Protein AF-A0A6I1QNT1-F1 (afdb_monomer)

pLDDT: mean 95.18, std 3.53, range [77.31, 98.0]

Foldseek 3Di:
DWDAFDQGIWDDAQFKIWDWGDDPDIDIDIATLVQWAAAQQKIFGHDPVDTDIDRTPNVVSVVNCVRHVHDHD

Radius of gyration: 11.23 Å; Cα contacts (8 Å, |Δi|>4): 137; chains: 1; bounding box: 26×23×26 Å

Mean predicted aligned error: 2.65 Å

Secondary structure (DSSP, 8-state):
-EEEETTEEEEE-SSEEEEEE-SSS-EEEEEEGGGEEEETTEEEEE-SS-EEEEE--HHHHHHHHHHH-PPB-

Sequence (73 aa):
MTLDFELGKIIVNAHELMIRIDGEQRLTLHAQTDAIQLLGQVLVVTDAQSRFSLKLPEAVIAEISQTTGIPVT

Structure (mmCIF, N/CA/C/O backbone):
data_AF-A0A6I1QNT1-F1
#
_entry.id   AF-A0A6I1QNT1-F1
#
loop_
_atom_site.group_PDB
_atom_site.id
_atom_site.type_symbol
_atom_site.label_atom_id
_atom_site.label_alt_id
_atom_site.label_comp_id
_atom_site.label_asym_id
_atom_site.label_entity_id
_atom_site.label_seq_id
_atom_site.pdbx_PDB_ins_code
_atom_site.Cartn_x
_atom_site.Cartn_y
_atom_site.Cartn_z
_atom_site.occupancy
_atom_site.B_iso_or_equiv
_atom_site.auth_seq_id
_atom_site.auth_comp_id
_atom_site.auth_asym_id
_atom_site.auth_atom_id
_atom_site.pdbx_PDB_model_num
ATOM 1 N N . MET A 1 1 ? -5.845 11.164 -1.106 1.00 94.62 1 MET A N 1
ATOM 2 C CA . MET A 1 1 ? -4.760 11.982 -0.531 1.00 94.62 1 MET A CA 1
ATOM 3 C C . MET A 1 1 ? -3.439 11.656 -1.209 1.00 94.62 1 MET A C 1
ATOM 5 O O . MET A 1 1 ? -3.351 10.625 -1.867 1.00 94.62 1 MET A O 1
ATOM 9 N N . THR A 1 2 ? -2.445 12.530 -1.055 1.00 97.19 2 THR A N 1
ATOM 10 C CA . THR A 1 2 ? -1.090 12.338 -1.586 1.00 97.19 2 THR A CA 1
ATOM 11 C C . THR A 1 2 ? -0.110 12.331 -0.420 1.00 97.19 2 THR A C 1
ATOM 13 O O . THR A 1 2 ? -0.121 13.263 0.378 1.00 97.19 2 THR A O 1
ATOM 16 N N . LEU A 1 3 ? 0.714 11.292 -0.336 1.00 96.62 3 LEU A N 1
ATOM 17 C CA . LEU A 1 3 ? 1.733 11.075 0.683 1.00 96.62 3 LEU A CA 1
ATOM 18 C C . LEU A 1 3 ? 3.102 11.082 0.005 1.00 96.62 3 LEU A C 1
ATOM 20 O O . LEU A 1 3 ? 3.304 10.394 -0.996 1.00 96.62 3 LEU A O 1
ATOM 24 N N . ASP A 1 4 ? 4.036 11.856 0.537 1.00 95.06 4 ASP A N 1
ATOM 25 C CA . ASP A 1 4 ? 5.418 11.855 0.067 1.00 95.06 4 ASP A CA 1
ATOM 26 C C . ASP A 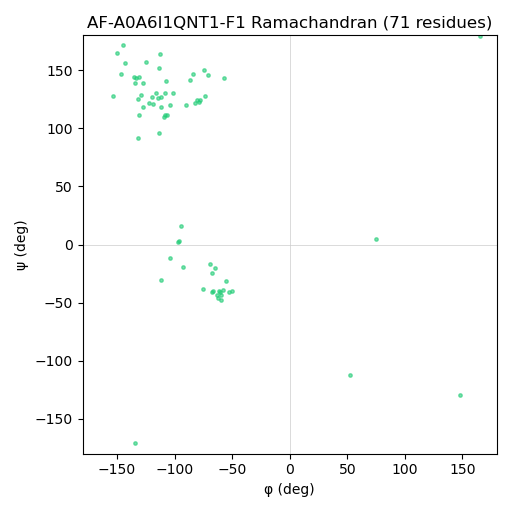1 4 ? 6.218 10.761 0.790 1.00 95.06 4 ASP A C 1
ATOM 28 O O . ASP A 1 4 ? 6.033 10.522 1.985 1.00 95.06 4 ASP A O 1
ATOM 32 N N . PHE A 1 5 ? 7.113 10.090 0.068 1.00 92.94 5 PHE A N 1
ATOM 33 C CA . PHE A 1 5 ? 8.076 9.148 0.636 1.00 92.94 5 PHE A CA 1
ATOM 34 C C . PHE A 1 5 ? 9.402 9.215 -0.133 1.00 92.94 5 PHE A C 1
ATOM 36 O O . PHE A 1 5 ? 9.495 9.867 -1.168 1.00 92.94 5 PHE A O 1
ATOM 43 N N . GLU A 1 6 ? 10.437 8.541 0.371 1.00 92.06 6 GLU A N 1
ATOM 44 C CA . GLU A 1 6 ? 11.815 8.655 -0.134 1.00 92.06 6 GLU A CA 1
ATOM 45 C C . GLU A 1 6 ? 11.949 8.485 -1.658 1.00 92.06 6 GLU A C 1
ATOM 47 O O . GLU A 1 6 ? 12.705 9.219 -2.288 1.00 92.06 6 GLU A O 1
ATOM 52 N N . LEU A 1 7 ? 11.200 7.552 -2.258 1.00 92.69 7 LEU A N 1
ATOM 53 C CA . LEU A 1 7 ? 11.310 7.232 -3.686 1.00 92.69 7 LEU A CA 1
ATOM 54 C C . LEU A 1 7 ? 10.260 7.937 -4.559 1.00 92.69 7 LEU A C 1
ATOM 56 O O . LEU A 1 7 ? 10.215 7.693 -5.764 1.00 92.69 7 LEU A O 1
ATOM 60 N N . GLY A 1 8 ? 9.400 8.782 -3.985 1.00 95.25 8 GLY A N 1
ATOM 61 C CA . GLY A 1 8 ? 8.411 9.541 -4.746 1.00 95.25 8 GLY A CA 1
ATOM 62 C C . GLY A 1 8 ? 7.121 9.799 -3.978 1.00 95.25 8 GLY A C 1
ATOM 63 O O . GLY A 1 8 ? 7.130 10.308 -2.859 1.00 95.25 8 GLY A O 1
ATOM 64 N N . LYS A 1 9 ? 5.978 9.491 -4.600 1.00 97.06 9 LYS A N 1
ATOM 65 C CA . LYS A 1 9 ? 4.653 9.827 -4.056 1.00 97.06 9 LYS A CA 1
ATOM 66 C C . LYS A 1 9 ? 3.708 8.639 -4.068 1.00 97.06 9 LYS A C 1
ATOM 68 O O . LYS A 1 9 ? 3.690 7.863 -5.019 1.00 97.06 9 LYS A O 1
ATOM 73 N N . ILE A 1 10 ? 2.863 8.551 -3.052 1.00 97.44 10 ILE A N 1
ATOM 74 C CA . ILE A 1 10 ? 1.730 7.631 -2.993 1.00 97.44 10 ILE A CA 1
ATOM 75 C C . ILE A 1 10 ? 0.454 8.452 -3.064 1.00 97.44 10 ILE A C 1
ATOM 77 O O . ILE A 1 10 ? 0.264 9.393 -2.301 1.00 97.44 10 ILE A O 1
ATOM 81 N N . ILE A 1 11 ? -0.424 8.105 -3.991 1.00 97.69 11 ILE A N 1
ATOM 82 C CA . ILE A 1 11 ? -1.749 8.695 -4.131 1.00 97.69 11 ILE A CA 1
ATOM 83 C C . ILE A 1 11 ? -2.740 7.600 -3.768 1.00 97.69 11 ILE A C 1
ATOM 85 O O . ILE A 1 11 ? -2.758 6.551 -4.404 1.00 97.69 11 ILE A O 1
ATOM 89 N N . VAL A 1 12 ? -3.533 7.820 -2.726 1.00 97.31 12 VAL A N 1
ATOM 90 C CA . VAL A 1 12 ? -4.439 6.803 -2.182 1.00 97.31 12 VAL A CA 1
ATOM 91 C C . VAL A 1 12 ? -5.814 7.389 -1.905 1.00 97.31 12 VAL A C 1
ATOM 93 O O . VAL A 1 12 ? -5.941 8.517 -1.421 1.00 97.31 12 VAL A O 1
ATOM 96 N N . ASN A 1 13 ? -6.857 6.638 -2.225 1.00 97.38 13 ASN A N 1
ATOM 97 C CA . ASN A 1 13 ? -8.230 6.901 -1.809 1.00 97.38 13 ASN A CA 1
ATOM 98 C C . ASN A 1 13 ? -8.866 5.587 -1.314 1.00 97.38 13 ASN A C 1
ATOM 100 O O . ASN A 1 13 ? -8.168 4.593 -1.137 1.00 97.38 13 ASN A O 1
ATOM 104 N N . ALA A 1 14 ? -10.174 5.579 -1.058 1.00 96.56 14 ALA A N 1
ATOM 105 C CA . ALA A 1 14 ? -10.860 4.392 -0.544 1.00 96.56 14 ALA A CA 1
ATOM 106 C C . ALA A 1 14 ? -10.870 3.191 -1.519 1.00 96.56 14 ALA A C 1
ATOM 108 O O . ALA A 1 14 ? -11.066 2.056 -1.090 1.00 96.56 14 ALA A O 1
ATOM 109 N N . HIS A 1 15 ? -10.668 3.421 -2.818 1.00 96.25 15 HIS A N 1
ATOM 110 C CA . HIS A 1 15 ? -10.825 2.422 -3.880 1.00 96.25 15 HIS A CA 1
ATOM 111 C C . HIS A 1 15 ? -9.507 2.016 -4.540 1.00 96.25 15 HIS A C 1
ATOM 113 O O . HIS A 1 15 ? -9.366 0.885 -4.991 1.00 96.25 15 HIS A O 1
ATOM 119 N N . GLU A 1 16 ? -8.530 2.916 -4.600 1.00 96.12 16 GLU A N 1
ATOM 120 C CA . GLU A 1 16 ? -7.280 2.672 -5.312 1.00 96.12 16 GLU A CA 1
ATOM 121 C C . GLU A 1 16 ? -6.062 3.276 -4.614 1.00 96.12 16 GLU A C 1
ATOM 123 O O . GLU A 1 16 ? -6.137 4.264 -3.872 1.00 96.12 16 GLU A O 1
ATOM 128 N N . LEU A 1 17 ? -4.914 2.677 -4.919 1.00 95.94 17 LEU A N 1
ATOM 129 C CA . LEU A 1 17 ? -3.594 3.114 -4.509 1.00 95.94 17 LEU A CA 1
ATOM 130 C C . LEU A 1 17 ? -2.679 3.177 -5.733 1.00 95.94 17 LEU A C 1
ATOM 132 O O . LEU A 1 17 ? -2.539 2.221 -6.495 1.00 95.94 17 LEU A O 1
ATOM 136 N N . MET A 1 18 ? -2.024 4.318 -5.907 1.00 96.44 18 MET A N 1
ATOM 137 C CA . MET A 1 18 ? -1.043 4.559 -6.952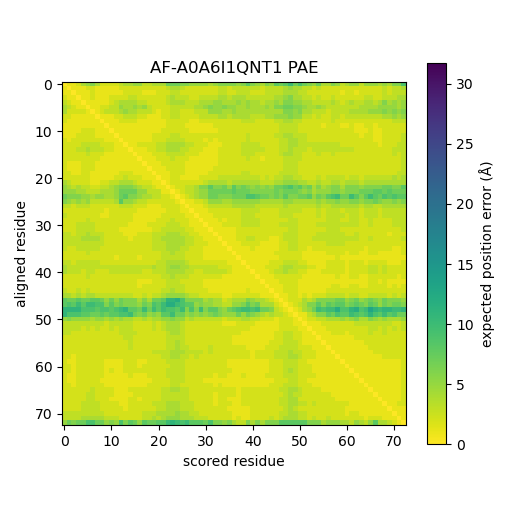 1.00 96.44 18 MET A CA 1
ATOM 138 C C . MET A 1 18 ? 0.288 4.959 -6.318 1.00 96.44 18 MET A C 1
ATOM 140 O O . MET A 1 18 ? 0.371 5.957 -5.607 1.00 96.44 18 MET A O 1
ATOM 144 N N . ILE A 1 19 ? 1.343 4.202 -6.603 1.00 95.88 19 ILE A N 1
ATOM 145 C CA . ILE A 1 19 ? 2.714 4.502 -6.191 1.00 95.88 19 ILE A CA 1
ATOM 146 C C . ILE A 1 19 ? 3.451 5.030 -7.401 1.00 95.88 19 ILE A C 1
ATOM 148 O O . ILE A 1 19 ? 3.611 4.345 -8.410 1.00 95.88 19 ILE A O 1
ATOM 152 N N . ARG A 1 20 ? 3.932 6.253 -7.283 1.00 96.31 20 ARG A N 1
ATOM 153 C CA . ARG A 1 20 ? 4.739 6.894 -8.295 1.00 96.31 20 ARG A CA 1
ATOM 154 C C . ARG A 1 20 ? 6.173 6.954 -7.815 1.00 96.31 20 ARG A C 1
ATOM 156 O O . ARG A 1 20 ? 6.470 7.685 -6.873 1.00 96.31 20 ARG A O 1
ATOM 163 N N . ILE A 1 21 ? 7.029 6.191 -8.479 1.00 95.31 21 ILE A N 1
ATOM 164 C CA . ILE A 1 21 ? 8.465 6.205 -8.231 1.00 95.31 21 ILE A CA 1
ATOM 165 C C . ILE A 1 21 ? 9.078 7.248 -9.159 1.00 95.31 21 ILE A C 1
ATOM 167 O O . ILE A 1 21 ? 8.926 7.175 -10.385 1.00 95.31 21 ILE A O 1
ATOM 171 N N . ASP A 1 22 ? 9.718 8.242 -8.558 1.00 93.81 22 ASP A N 1
ATOM 172 C CA . ASP A 1 22 ? 10.418 9.297 -9.274 1.00 93.81 22 ASP A CA 1
ATOM 173 C C . ASP A 1 22 ? 11.846 8.816 -9.632 1.00 93.81 22 ASP A C 1
ATOM 175 O O . ASP A 1 22 ? 12.460 8.022 -8.920 1.00 93.81 22 ASP A O 1
ATOM 179 N N . GLY A 1 23 ? 12.369 9.254 -10.778 1.00 90.69 23 GLY A N 1
ATOM 180 C CA . GLY A 1 23 ? 13.657 8.818 -11.333 1.00 90.69 23 GLY A CA 1
ATOM 181 C C . GLY A 1 23 ? 13.788 9.218 -12.805 1.00 90.69 23 GLY A C 1
ATOM 182 O O . GLY A 1 23 ? 12.859 9.809 -13.359 1.00 90.69 23 GLY A O 1
ATOM 183 N N . GLU A 1 24 ? 14.915 8.895 -13.455 1.00 92.00 24 GLU A N 1
ATOM 184 C CA . GLU A 1 24 ? 15.095 9.164 -14.899 1.00 92.00 24 GLU A CA 1
ATOM 185 C C . GLU A 1 24 ? 14.018 8.479 -15.746 1.00 92.00 24 GLU A C 1
ATOM 187 O O . GLU A 1 24 ? 13.497 9.059 -16.697 1.00 92.00 24 GLU A O 1
ATOM 192 N N . GLN A 1 25 ? 13.653 7.255 -15.362 1.00 91.25 25 GLN A N 1
ATOM 193 C CA . GLN A 1 25 ? 12.496 6.543 -15.885 1.00 91.25 25 GLN A CA 1
ATOM 194 C C . GLN A 1 25 ? 11.430 6.507 -14.796 1.00 91.25 25 GLN A C 1
ATOM 196 O O . GLN A 1 25 ? 11.594 5.859 -13.762 1.00 91.25 25 GLN A O 1
ATOM 201 N N . ARG A 1 26 ? 10.336 7.232 -15.018 1.00 91.50 26 ARG A N 1
ATOM 202 C CA . ARG A 1 26 ? 9.238 7.328 -14.058 1.00 91.50 26 ARG A CA 1
ATOM 203 C C . ARG A 1 26 ? 8.374 6.076 -14.125 1.00 91.50 26 ARG A C 1
ATOM 205 O O . ARG A 1 26 ? 7.824 5.762 -15.179 1.00 91.50 26 ARG A O 1
ATOM 212 N N . LEU A 1 27 ? 8.205 5.408 -12.986 1.00 93.62 27 LEU A N 1
ATOM 213 C CA . LEU A 1 27 ? 7.350 4.230 -12.863 1.00 93.62 27 LEU A CA 1
ATOM 214 C C . LEU A 1 27 ? 6.085 4.581 -12.085 1.00 93.62 27 LEU A C 1
ATOM 216 O O . LEU A 1 27 ? 6.109 5.344 -11.119 1.00 93.62 27 LEU A O 1
ATOM 220 N N . THR A 1 28 ? 4.955 4.029 -12.512 1.00 94.38 28 THR A 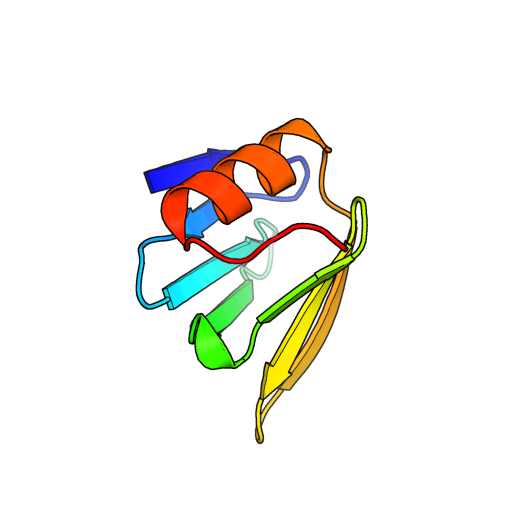N 1
ATOM 221 C CA . THR A 1 28 ? 3.695 4.129 -11.778 1.00 94.38 28 THR A CA 1
ATOM 222 C C . THR A 1 28 ? 3.136 2.733 -11.578 1.00 94.38 28 THR A C 1
ATOM 224 O O . THR A 1 28 ? 2.876 2.021 -12.542 1.00 94.38 28 THR A O 1
ATOM 227 N N . LEU A 1 29 ? 2.995 2.348 -10.315 1.00 93.94 29 LEU A N 1
ATOM 228 C CA . LEU A 1 29 ? 2.368 1.109 -9.882 1.00 93.94 29 LEU A CA 1
ATOM 229 C C . LEU A 1 29 ? 0.961 1.455 -9.416 1.00 93.94 29 LEU A C 1
ATOM 231 O O . LEU A 1 29 ? 0.787 2.381 -8.627 1.00 93.94 29 LEU A O 1
ATOM 235 N N . HIS A 1 30 ? -0.035 0.731 -9.902 1.00 94.94 30 HIS A N 1
ATOM 236 C CA . HIS A 1 30 ? -1.435 0.971 -9.574 1.00 94.94 30 HIS A CA 1
ATOM 237 C C . HIS A 1 30 ? -2.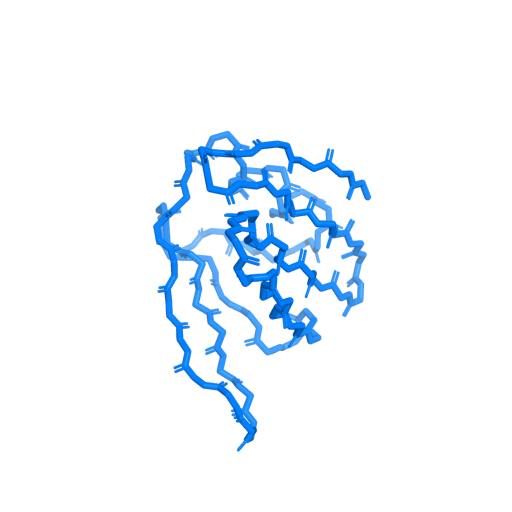077 -0.322 -9.094 1.00 94.94 30 HIS A C 1
ATOM 239 O O . HIS A 1 30 ? -1.787 -1.390 -9.631 1.00 94.94 30 HIS A O 1
ATOM 245 N N . ALA A 1 31 ? -2.906 -0.213 -8.062 1.00 95.12 31 ALA A N 1
ATOM 246 C CA . ALA A 1 31 ? -3.642 -1.319 -7.479 1.00 95.12 31 ALA A CA 1
ATOM 247 C C . ALA A 1 31 ? -5.002 -0.839 -6.963 1.00 95.12 31 ALA A C 1
ATOM 249 O O . ALA A 1 31 ? -5.129 0.284 -6.466 1.00 95.12 31 ALA A O 1
ATOM 250 N N . GLN A 1 32 ? -6.006 -1.709 -7.047 1.00 95.69 32 GLN A N 1
ATOM 251 C CA . GLN A 1 32 ? -7.258 -1.549 -6.309 1.00 95.69 32 GLN A CA 1
ATOM 252 C C . GLN A 1 32 ? 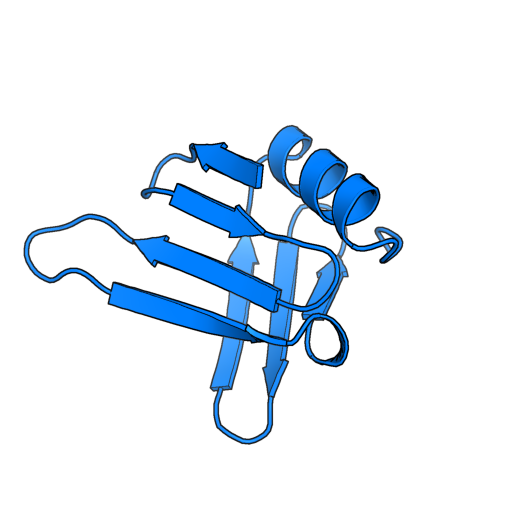-7.024 -1.878 -4.827 1.00 95.69 32 GLN A C 1
ATOM 254 O O . GLN A 1 32 ? -6.139 -2.668 -4.494 1.00 95.69 32 GLN A O 1
ATOM 259 N N . THR A 1 33 ? -7.782 -1.262 -3.920 1.00 95.38 33 THR A N 1
ATOM 260 C CA . THR A 1 33 ? -7.610 -1.458 -2.469 1.00 95.38 33 THR A CA 1
ATOM 261 C C . THR A 1 33 ? -7.970 -2.869 -2.009 1.00 95.38 33 THR A C 1
ATOM 263 O O . THR A 1 33 ? -7.415 -3.349 -1.026 1.00 95.38 33 THR A O 1
ATOM 266 N N . ASP A 1 34 ? -8.818 -3.588 -2.738 1.00 95.31 34 ASP A N 1
ATOM 267 C CA . ASP A 1 34 ? -9.101 -5.005 -2.482 1.00 95.31 34 ASP A CA 1
ATOM 268 C C . ASP A 1 34 ? -7.912 -5.937 -2.795 1.00 95.31 34 ASP A C 1
ATOM 270 O O . ASP A 1 34 ? -7.864 -7.063 -2.298 1.00 95.31 34 ASP A O 1
ATOM 274 N N . ALA A 1 35 ? -6.926 -5.458 -3.559 1.00 96.38 35 ALA A N 1
ATOM 275 C CA . ALA A 1 35 ? -5.716 -6.188 -3.924 1.00 96.38 35 ALA A CA 1
ATOM 276 C C . ALA A 1 35 ? -4.509 -5.878 -3.019 1.00 96.38 35 ALA A C 1
ATOM 278 O O . ALA A 1 35 ? -3.409 -6.376 -3.285 1.00 96.38 35 ALA A O 1
ATOM 279 N N . ILE A 1 36 ? -4.667 -5.051 -1.974 1.00 96.25 36 ILE A N 1
ATOM 280 C CA . ILE A 1 36 ? -3.557 -4.657 -1.092 1.00 96.25 36 ILE A CA 1
ATOM 281 C C . ILE A 1 36 ? -3.697 -5.198 0.333 1.00 96.25 36 ILE A C 1
ATOM 283 O O . ILE A 1 36 ? -4.789 -5.395 0.856 1.00 96.25 36 ILE A O 1
ATOM 287 N N . GLN A 1 37 ? -2.557 -5.402 0.986 1.00 97.75 37 GLN A N 1
ATOM 288 C CA . GLN A 1 37 ? -2.453 -5.766 2.397 1.00 97.75 37 GLN A CA 1
ATOM 289 C C . GLN A 1 37 ? -1.367 -4.921 3.064 1.00 97.75 37 GLN A C 1
ATOM 291 O O . GLN A 1 37 ? -0.336 -4.626 2.456 1.00 97.75 37 GLN A O 1
ATOM 296 N N . LEU A 1 38 ? -1.589 -4.549 4.323 1.00 98.00 38 LEU A N 1
ATOM 297 C CA . LEU A 1 38 ? -0.629 -3.808 5.139 1.00 98.00 38 LEU A CA 1
ATOM 298 C C . LEU A 1 38 ? -0.083 -4.752 6.213 1.00 98.00 38 LEU A C 1
ATOM 300 O O . LEU A 1 38 ? -0.820 -5.143 7.112 1.00 98.00 38 LEU A O 1
ATOM 304 N N . LEU A 1 39 ? 1.189 -5.138 6.096 1.00 97.62 39 LEU A N 1
ATOM 305 C CA . LEU A 1 39 ? 1.877 -6.051 7.013 1.00 97.62 39 LEU A CA 1
ATOM 306 C C . LEU A 1 39 ? 2.982 -5.290 7.753 1.00 97.62 39 LEU A C 1
ATOM 308 O O . LEU A 1 39 ? 4.080 -5.092 7.222 1.00 97.62 39 LEU A O 1
ATOM 312 N N . GLY A 1 40 ? 2.691 -4.808 8.959 1.00 96.88 40 GLY A N 1
ATOM 313 C CA . GLY A 1 40 ? 3.554 -3.882 9.690 1.00 96.88 40 GLY A CA 1
ATOM 314 C C . GLY A 1 40 ? 3.932 -2.665 8.839 1.00 96.88 40 GLY A C 1
ATOM 315 O O . GLY A 1 40 ? 3.087 -1.853 8.492 1.00 96.88 40 GLY A O 1
ATOM 316 N N . GLN A 1 41 ? 5.210 -2.545 8.468 1.00 96.81 41 GLN A N 1
ATOM 317 C CA . GLN A 1 41 ? 5.721 -1.461 7.609 1.00 96.81 41 GLN A CA 1
ATOM 318 C C . GLN A 1 41 ? 5.782 -1.827 6.114 1.00 96.81 41 GLN A C 1
ATOM 320 O O . GLN A 1 41 ? 6.494 -1.185 5.342 1.00 96.81 41 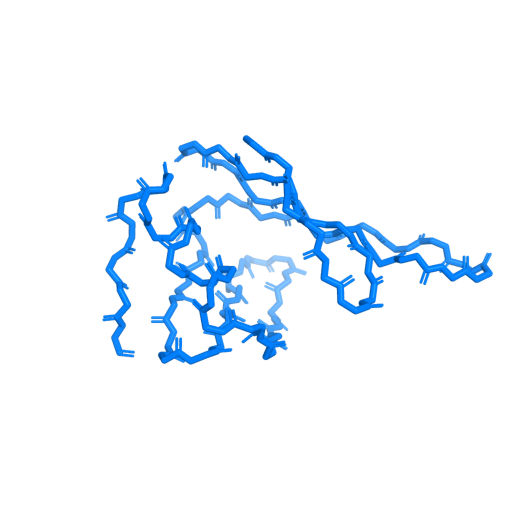GLN A O 1
ATOM 325 N N . VAL A 1 42 ? 5.101 -2.890 5.688 1.00 97.50 42 VAL A N 1
ATOM 326 C CA . VAL A 1 42 ? 5.172 -3.405 4.317 1.00 97.50 42 VAL A CA 1
ATOM 327 C C . VAL A 1 42 ? 3.801 -3.339 3.659 1.00 97.50 42 VAL A C 1
ATOM 329 O O . VAL A 1 42 ? 2.853 -3.976 4.107 1.00 97.50 42 VAL A O 1
ATOM 332 N N . LEU A 1 43 ? 3.718 -2.606 2.551 1.00 97.06 43 LEU A N 1
ATOM 333 C CA . LEU A 1 43 ? 2.595 -2.667 1.626 1.00 97.06 43 LEU A CA 1
ATOM 334 C C . LEU A 1 43 ? 2.806 -3.853 0.688 1.00 97.06 43 LEU A C 1
ATOM 336 O O . LEU A 1 43 ? 3.808 -3.905 -0.025 1.00 97.06 43 LEU A O 1
ATOM 340 N N . VAL A 1 44 ? 1.866 -4.786 0.670 1.00 97.50 44 VAL A N 1
ATOM 341 C CA . VAL A 1 44 ? 1.844 -5.916 -0.259 1.00 97.50 44 VAL A CA 1
ATOM 342 C C . VAL A 1 44 ? 0.724 -5.692 -1.257 1.00 97.50 44 VAL A C 1
ATOM 344 O O . VAL A 1 44 ? -0.404 -5.416 -0.865 1.00 97.50 44 VAL A O 1
ATOM 347 N N . VAL A 1 45 ? 1.031 -5.835 -2.540 1.00 97.00 45 VAL A N 1
ATOM 348 C CA . VAL A 1 45 ? 0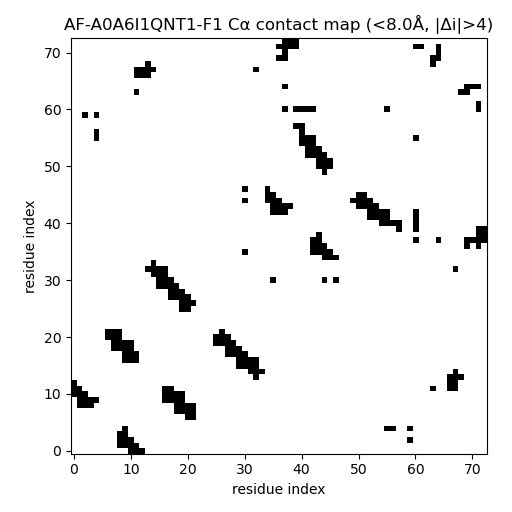.053 -5.808 -3.627 1.00 97.00 45 VAL A CA 1
ATOM 349 C C . VAL A 1 45 ? 0.024 -7.186 -4.265 1.00 97.00 45 VAL A C 1
ATOM 351 O O . VAL A 1 45 ? 1.068 -7.714 -4.656 1.00 97.00 45 VAL A O 1
ATOM 354 N N . THR A 1 46 ? -1.166 -7.774 -4.346 1.00 95.25 46 THR A N 1
ATOM 355 C CA . THR A 1 46 ? -1.412 -9.052 -5.015 1.00 95.25 46 THR A CA 1
ATOM 356 C C . THR A 1 46 ? -2.619 -8.913 -5.933 1.00 95.25 46 THR A C 1
ATOM 358 O O . THR A 1 46 ? -3.753 -9.136 -5.526 1.00 95.25 46 THR A O 1
ATOM 361 N N . ASP A 1 47 ? -2.349 -8.563 -7.185 1.00 89.69 47 ASP A N 1
ATOM 362 C CA . ASP A 1 47 ? -3.31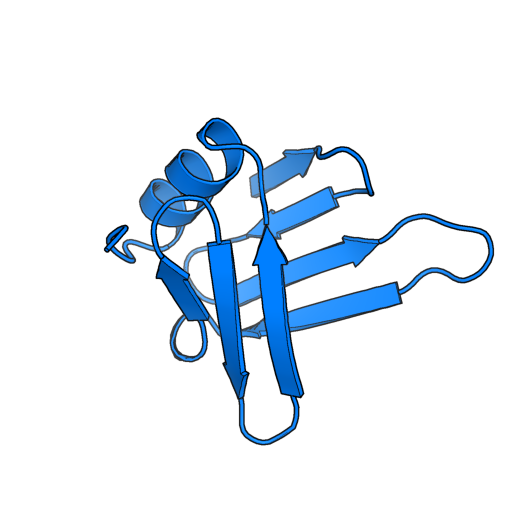0 -8.534 -8.285 1.00 89.69 47 ASP A CA 1
ATOM 363 C C . ASP A 1 47 ? -2.954 -9.617 -9.326 1.00 89.69 47 ASP A C 1
ATOM 365 O O . ASP A 1 47 ? -1.837 -10.143 -9.356 1.00 89.69 47 ASP A O 1
ATOM 369 N N . ALA A 1 48 ? -3.896 -9.950 -10.207 1.00 85.31 48 ALA A N 1
ATOM 370 C CA . ALA A 1 48 ? -3.717 -10.880 -11.314 1.00 85.31 48 ALA A CA 1
ATOM 371 C C . ALA A 1 48 ? -2.548 -10.501 -12.239 1.00 85.31 48 ALA A C 1
ATOM 373 O O . ALA A 1 48 ? -1.926 -11.388 -12.820 1.00 85.31 48 ALA A O 1
ATOM 374 N N . GLN A 1 49 ? -2.253 -9.205 -12.388 1.00 80.50 49 GLN A N 1
ATOM 375 C CA . GLN A 1 49 ? -1.196 -8.712 -13.276 1.00 80.50 49 GLN A CA 1
ATOM 376 C C . GLN A 1 49 ? 0.073 -8.276 -12.537 1.00 80.50 49 GLN A C 1
ATOM 378 O O . GLN A 1 49 ? 1.096 -8.031 -13.176 1.00 80.50 49 GLN A O 1
ATOM 383 N N . SER A 1 50 ? 0.036 -8.157 -11.207 1.00 77.31 50 SER A N 1
ATOM 384 C CA . SER A 1 50 ? 1.150 -7.585 -10.454 1.00 77.31 50 SER A CA 1
ATOM 385 C C . SER A 1 50 ? 1.211 -8.096 -9.022 1.00 77.31 50 SER A C 1
ATOM 387 O O . SER A 1 50 ? 0.246 -8.007 -8.264 1.00 77.31 50 SER A O 1
ATOM 389 N N . ARG A 1 51 ? 2.387 -8.600 -8.636 1.00 93.69 51 ARG A N 1
ATOM 390 C CA . ARG A 1 51 ? 2.684 -9.019 -7.268 1.00 93.69 51 ARG A CA 1
ATOM 391 C C . ARG A 1 51 ? 3.998 -8.411 -6.815 1.00 93.69 51 ARG A C 1
ATOM 393 O O . ARG A 1 51 ? 5.061 -8.787 -7.303 1.00 93.69 51 ARG A O 1
ATOM 400 N N . PHE A 1 52 ? 3.923 -7.494 -5.862 1.00 94.50 52 PHE A N 1
ATOM 401 C CA . PHE A 1 52 ? 5.099 -6.856 -5.288 1.00 94.50 52 PHE A CA 1
ATOM 402 C C . PHE A 1 52 ? 4.850 -6.460 -3.838 1.00 94.50 52 PHE A C 1
ATOM 404 O O . PHE A 1 52 ? 3.717 -6.416 -3.359 1.00 94.50 52 PHE A O 1
ATOM 411 N N . SER A 1 53 ? 5.933 -6.157 -3.135 1.00 95.81 53 SER A N 1
ATOM 412 C CA . SER A 1 53 ? 5.879 -5.596 -1.793 1.00 95.81 53 SER A CA 1
ATOM 413 C C . SER A 1 53 ? 6.835 -4.424 -1.687 1.00 95.81 53 SER A C 1
ATOM 415 O O . SER A 1 53 ? 7.936 -4.477 -2.238 1.00 95.81 53 SER A O 1
ATOM 417 N N . LEU A 1 54 ? 6.441 -3.398 -0.944 1.00 95.38 54 LEU A N 1
ATOM 418 C CA . LEU A 1 54 ? 7.246 -2.212 -0.710 1.00 95.38 54 LEU A CA 1
ATOM 419 C C . LEU A 1 54 ? 7.254 -1.884 0.781 1.00 95.38 54 LEU A C 1
ATOM 421 O O . LEU A 1 54 ? 6.200 -1.725 1.395 1.00 95.38 54 LEU A O 1
ATOM 425 N N . LYS A 1 55 ? 8.452 -1.770 1.360 1.00 96.25 55 LYS A N 1
ATOM 426 C CA . LYS A 1 55 ? 8.605 -1.235 2.712 1.00 96.25 55 LYS A CA 1
ATOM 427 C C . LYS A 1 55 ? 8.375 0.273 2.668 1.00 96.25 55 LYS A C 1
ATOM 429 O O . LYS A 1 55 ? 9.002 0.965 1.870 1.00 96.25 55 LYS A O 1
ATOM 434 N N . LEU A 1 56 ? 7.494 0.763 3.528 1.00 96.25 56 LEU A N 1
ATOM 435 C CA . LEU A 1 56 ? 7.129 2.169 3.638 1.00 96.25 56 LEU A CA 1
ATOM 436 C C . LEU A 1 56 ? 7.341 2.660 5.073 1.00 96.25 56 LEU A C 1
ATOM 438 O O . LEU A 1 56 ? 7.332 1.852 6.004 1.00 96.25 56 LEU A O 1
ATOM 442 N N . PRO A 1 57 ? 7.524 3.976 5.276 1.00 96.00 57 PRO A N 1
ATOM 443 C CA . PRO A 1 57 ? 7.548 4.545 6.615 1.00 96.00 57 PRO A CA 1
ATOM 444 C C . PRO A 1 57 ? 6.253 4.233 7.371 1.00 96.00 57 PRO A C 1
ATOM 446 O O . PRO A 1 57 ? 5.166 4.279 6.796 1.00 96.00 57 PRO A O 1
ATOM 449 N N . GLU A 1 58 ? 6.360 3.986 8.674 1.00 96.31 58 GLU A N 1
ATOM 450 C CA . 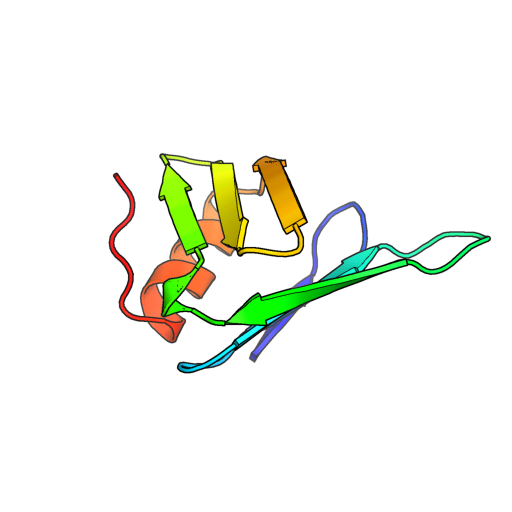GLU A 1 58 ? 5.216 3.676 9.543 1.00 96.31 58 GLU A CA 1
ATOM 451 C C . GLU A 1 58 ? 4.092 4.721 9.448 1.00 96.31 58 GLU A C 1
ATOM 453 O O . GLU A 1 58 ? 2.924 4.361 9.326 1.00 96.31 58 GLU A O 1
ATOM 458 N N . ALA A 1 59 ? 4.445 6.010 9.387 1.00 96.38 59 ALA A N 1
ATOM 459 C CA . ALA A 1 59 ? 3.480 7.094 9.209 1.00 96.38 59 ALA A CA 1
ATOM 460 C C . ALA A 1 59 ? 2.686 6.972 7.895 1.00 96.38 59 ALA A C 1
ATOM 462 O O . ALA A 1 59 ? 1.478 7.171 7.880 1.00 96.38 59 ALA A O 1
ATOM 463 N N . VAL A 1 60 ? 3.340 6.586 6.795 1.00 97.25 60 VAL A N 1
ATOM 464 C CA . VAL A 1 60 ? 2.682 6.408 5.491 1.00 97.25 60 VAL A CA 1
ATOM 465 C C . VAL A 1 60 ? 1.716 5.225 5.535 1.00 97.25 60 VAL A C 1
ATOM 467 O O . VAL A 1 60 ? 0.608 5.320 5.014 1.00 97.25 60 VAL A O 1
ATOM 470 N N . ILE A 1 61 ? 2.100 4.121 6.182 1.00 97.69 61 ILE A N 1
ATOM 471 C CA . ILE A 1 61 ? 1.215 2.961 6.354 1.00 97.69 61 ILE A CA 1
ATOM 472 C C . ILE A 1 61 ? -0.016 3.324 7.190 1.00 97.69 61 ILE A C 1
ATOM 474 O O . ILE A 1 61 ? -1.126 2.943 6.820 1.00 97.69 61 ILE A O 1
ATOM 478 N N . ALA A 1 62 ? 0.162 4.077 8.279 1.00 97.50 62 ALA A N 1
ATOM 479 C CA . ALA A 1 62 ? -0.944 4.517 9.125 1.00 97.50 62 ALA A CA 1
ATOM 480 C C . ALA A 1 62 ? -1.965 5.360 8.338 1.00 97.50 62 ALA A C 1
ATOM 482 O O . ALA A 1 62 ? -3.167 5.117 8.433 1.00 97.50 62 ALA A O 1
ATOM 483 N N . GLU A 1 63 ? -1.494 6.281 7.493 1.00 97.69 63 GLU A N 1
ATOM 484 C CA . GLU A 1 63 ? -2.348 7.108 6.627 1.00 97.69 63 GLU A CA 1
ATOM 485 C C . GLU A 1 63 ? -3.064 6.285 5.541 1.00 97.69 63 GLU A C 1
ATOM 487 O O . GLU A 1 63 ? -4.251 6.497 5.268 1.00 97.69 63 GLU A O 1
ATOM 492 N N . ILE A 1 64 ? -2.381 5.300 4.940 1.00 97.38 64 ILE A N 1
ATOM 493 C CA . ILE A 1 64 ? -3.007 4.368 3.987 1.00 97.38 64 ILE A CA 1
ATOM 494 C C . ILE A 1 64 ? -4.100 3.559 4.691 1.00 97.38 64 ILE A C 1
ATOM 496 O O . ILE A 1 64 ? -5.208 3.457 4.166 1.00 97.38 64 ILE A O 1
ATOM 500 N N . SER A 1 65 ? -3.827 3.021 5.881 1.00 97.94 65 SER A N 1
ATOM 501 C CA . SER A 1 65 ? -4.808 2.270 6.672 1.00 97.94 65 SER A CA 1
ATOM 502 C C . SER A 1 65 ? -6.027 3.129 7.006 1.00 97.94 65 SER A C 1
ATOM 504 O O . SER A 1 65 ? -7.157 2.721 6.744 1.00 97.94 65 SER A O 1
ATOM 506 N N . GLN A 1 66 ? -5.810 4.359 7.481 1.00 97.69 66 GLN A N 1
ATOM 507 C CA . GLN A 1 66 ? -6.892 5.292 7.792 1.00 97.69 66 GLN A CA 1
ATOM 508 C C . GLN A 1 66 ? -7.732 5.644 6.554 1.00 97.69 66 GLN A C 1
ATOM 510 O O . GLN A 1 66 ? -8.956 5.716 6.644 1.00 97.69 66 GLN A O 1
ATOM 515 N N . THR A 1 67 ? -7.096 5.841 5.397 1.00 97.56 67 THR A N 1
ATOM 516 C CA . THR A 1 67 ? -7.786 6.240 4.159 1.00 97.56 67 THR A CA 1
ATOM 517 C C . THR A 1 67 ? -8.554 5.088 3.509 1.00 97.56 67 THR A C 1
ATOM 519 O O . THR A 1 67 ? -9.632 5.299 2.956 1.00 97.56 67 THR A O 1
ATOM 522 N N . THR A 1 68 ? -7.992 3.879 3.537 1.00 97.31 68 THR A N 1
ATOM 523 C CA . THR A 1 68 ? -8.545 2.697 2.850 1.00 97.31 68 THR A CA 1
ATOM 524 C C . THR A 1 68 ? -9.462 1.862 3.742 1.00 97.31 68 THR A C 1
ATOM 526 O O . THR A 1 68 ? -10.249 1.068 3.235 1.00 97.31 68 THR A O 1
ATOM 529 N N . GLY A 1 69 ? -9.362 2.014 5.065 1.00 97.00 69 GLY A N 1
ATOM 530 C CA . GLY A 1 69 ? -10.038 1.157 6.040 1.00 97.00 69 GLY A CA 1
ATOM 531 C C . GLY A 1 69 ? -9.403 -0.229 6.199 1.00 97.00 69 GLY A C 1
ATOM 532 O O . GLY A 1 69 ? -9.941 -1.061 6.928 1.00 97.00 69 GLY A O 1
ATOM 533 N N . ILE A 1 70 ? -8.274 -0.498 5.536 1.00 97.06 70 ILE A N 1
ATOM 534 C CA . ILE A 1 70 ? -7.580 -1.787 5.608 1.00 97.06 70 ILE A CA 1
ATOM 535 C C . ILE A 1 70 ? -6.748 -1.828 6.895 1.00 97.06 70 ILE A C 1
ATOM 537 O O . ILE A 1 70 ? -5.921 -0.934 7.105 1.00 97.06 70 ILE A O 1
ATOM 541 N N . PRO A 1 71 ? -6.926 -2.834 7.768 1.00 97.25 71 PRO A N 1
ATOM 542 C CA . PRO A 1 71 ? -6.165 -2.929 9.006 1.00 97.25 71 PRO A CA 1
ATOM 543 C C . PRO A 1 71 ? -4.699 -3.286 8.739 1.00 97.25 71 PRO A C 1
ATOM 545 O O . PRO A 1 71 ? -4.385 -4.067 7.839 1.00 97.25 71 PRO A O 1
ATOM 548 N N . VAL A 1 72 ? -3.804 -2.748 9.568 1.00 97.44 72 VAL A N 1
ATOM 549 C CA . VAL A 1 72 ? -2.400 -3.176 9.612 1.00 97.44 72 VAL A CA 1
ATOM 550 C C . VAL A 1 72 ? -2.316 -4.475 10.412 1.00 97.44 72 VAL A C 1
ATOM 552 O O . VAL A 1 72 ? -2.769 -4.517 11.557 1.00 97.44 72 VAL A O 1
ATOM 555 N N . THR A 1 73 ? -1.776 -5.526 9.793 1.00 94.06 73 THR A N 1
ATOM 556 C CA . THR A 1 73 ? -1.543 -6.846 10.411 1.00 94.06 73 THR A CA 1
ATOM 557 C C . THR A 1 73 ? -0.097 -6.996 10.862 1.00 94.06 73 THR A C 1
ATOM 559 O O . THR A 1 73 ? 0.799 -6.466 10.164 1.00 94.06 73 THR A O 1
#

Solvent-accessible surface area (backbone atoms only — not comparable to full-atom values): 4117 Å² total; per-residue (Å²): 91,79,44,83,53,98,58,34,40,36,40,41,46,64,60,36,40,35,41,36,38,64,60,99,73,70,46,74,48,75,44,50,48,92,33,49,49,37,48,66,45,28,44,34,40,58,50,99,91,46,76,52,72,44,82,48,59,60,71,58,45,53,52,49,25,68,53,45,70,50,70,74,86

Nearest PDB structures (foldseek):
  8pag-assembly1_A  TM=5.161E-01  e=3.264E+00  Norway rat pestivirus
  8jg9-assembly1_D  TM=2.815E-01  e=2.459E+00  Staphylococcus aureus
  8bda-assembly1_L  TM=3.015E-01  e=6.442E+00  Chlamydomonas reinhardtii
  8hmd-assembly1_A  TM=3.466E-01  e=9.577E+00  Tetrahymena thermophila